Protein AF-A0A523PIX5-F1 (afdb_monomer)

Nearest PDB str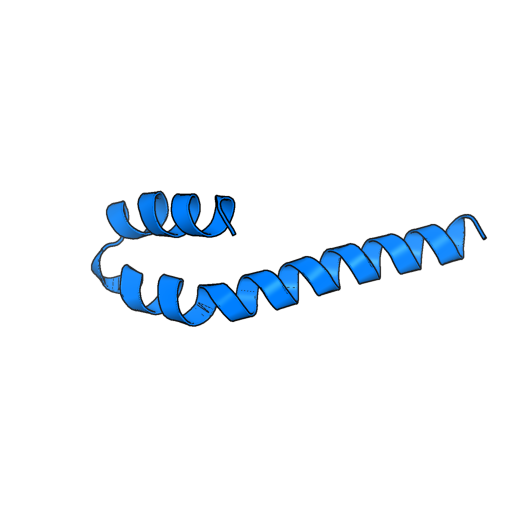uctures (foldseek):
  6rd8-assembly1_H  TM=4.906E-01  e=7.809E+00  Polytomella sp. Pringsheim 198.80
  6rdk-assembly1_F  TM=4.836E-01  e=9.855E+00  Polytomella sp. Pringsheim 198.80

Solvent-accessible surface area (backbone atoms only — not comparable to full-atom values): 2807 Å² total; per-residue (Å²): 112,72,68,57,54,50,49,51,54,54,51,27,67,76,42,58,92,50,32,66,58,52,61,68,44,43,66,58,50,51,54,50,50,51,50,53,51,50,51,51,51,50,54,50,51,60,72,79,95

Mean predicted aligned error: 4.83 Å

Radius of gyration: 14.87 Å; Cα contacts (8 Å, |Δi|>4): 13; chains: 1; bounding box: 34×17×35 Å

Foldseek 3Di:
DVVLVVCLVVVCVVPVVCSVVSVVCSVVVVVVVVVVVVVVVVVVVVVVD

Structure (mmCIF, N/CA/C/O backbone):
data_AF-A0A523PIX5-F1
#
_entry.id   AF-A0A523PIX5-F1
#
loop_
_atom_site.group_PDB
_atom_site.id
_atom_site.type_symbol
_atom_site.label_atom_id
_atom_site.label_alt_id
_atom_site.label_comp_id
_atom_site.label_asym_id
_atom_site.label_entity_id
_atom_site.label_seq_id
_atom_site.pdbx_PDB_ins_code
_atom_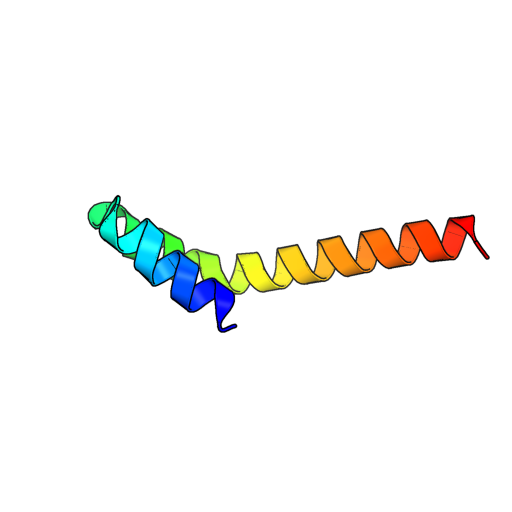site.Cartn_x
_atom_site.Cartn_y
_atom_site.Cartn_z
_atom_site.occupancy
_atom_site.B_iso_or_equiv
_atom_site.auth_seq_id
_atom_site.auth_comp_id
_atom_site.auth_asym_id
_atom_site.auth_atom_id
_atom_site.pdbx_PDB_model_num
ATOM 1 N N . ILE A 1 1 ? 2.710 -0.506 3.736 1.00 71.50 1 ILE A N 1
ATOM 2 C CA . ILE A 1 1 ? 1.790 -0.818 4.865 1.00 71.50 1 ILE A CA 1
ATOM 3 C C . ILE A 1 1 ? 1.414 0.442 5.653 1.00 71.50 1 ILE A C 1
ATOM 5 O O . ILE A 1 1 ? 0.231 0.642 5.885 1.00 71.50 1 ILE A O 1
ATOM 9 N N . GLY A 1 2 ? 2.361 1.332 5.989 1.00 82.19 2 GLY A N 1
ATOM 10 C CA . GLY A 1 2 ? 2.054 2.588 6.703 1.00 82.19 2 GLY A CA 1
ATOM 11 C C . GLY A 1 2 ? 0.975 3.470 6.048 1.00 82.19 2 GLY A C 1
ATOM 12 O O . GLY A 1 2 ? 0.084 3.954 6.739 1.00 82.19 2 GLY A O 1
ATOM 13 N N . SER A 1 3 ? 0.969 3.592 4.714 1.00 82.88 3 SER A N 1
ATOM 14 C CA . SER A 1 3 ? -0.066 4.338 3.973 1.00 82.88 3 SER A CA 1
ATOM 15 C C . SER A 1 3 ? -1.476 3.753 4.119 1.00 82.88 3 SER A C 1
ATOM 17 O O . SER A 1 3 ? -2.448 4.502 4.152 1.00 82.88 3 SER A O 1
ATOM 19 N N . LEU A 1 4 ? -1.600 2.431 4.267 1.00 86.75 4 LEU A N 1
ATOM 20 C CA . LEU A 1 4 ? -2.881 1.767 4.510 1.00 86.75 4 LEU A CA 1
ATOM 21 C C . LEU A 1 4 ? -3.430 2.117 5.899 1.00 86.75 4 LEU A C 1
ATOM 23 O O . LEU A 1 4 ? -4.621 2.356 6.046 1.00 86.75 4 LEU A O 1
ATOM 27 N N . GLY A 1 5 ? -2.555 2.201 6.907 1.00 85.19 5 GLY A N 1
ATOM 28 C CA . GLY A 1 5 ? -2.922 2.649 8.253 1.00 85.19 5 GLY A CA 1
ATOM 29 C C . GLY A 1 5 ? -3.432 4.092 8.267 1.00 85.19 5 GLY A C 1
ATOM 30 O O . GLY A 1 5 ? -4.435 4.375 8.915 1.00 85.19 5 G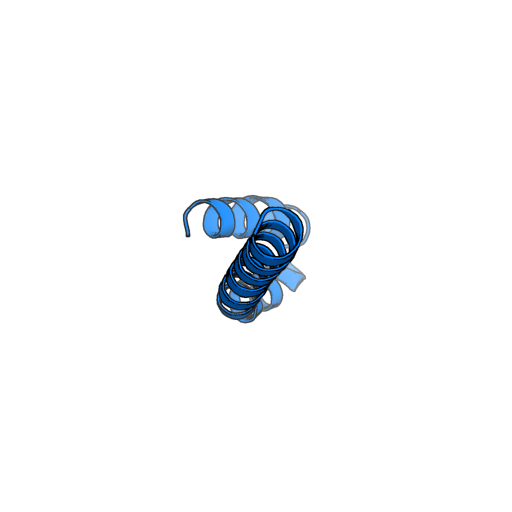LY A O 1
ATOM 31 N N . ILE A 1 6 ? -2.805 4.978 7.484 1.00 90.12 6 ILE A N 1
ATOM 32 C CA . ILE A 1 6 ? -3.270 6.362 7.297 1.00 90.12 6 ILE A CA 1
ATOM 33 C C . ILE A 1 6 ? -4.635 6.383 6.600 1.00 90.12 6 ILE A C 1
ATOM 35 O O . ILE A 1 6 ? -5.536 7.083 7.053 1.00 90.12 6 ILE A O 1
ATOM 39 N N . MET A 1 7 ? -4.825 5.585 5.544 1.00 87.81 7 MET A N 1
ATOM 40 C CA . MET A 1 7 ? -6.111 5.487 4.846 1.00 87.81 7 MET A CA 1
ATOM 41 C C . MET A 1 7 ? -7.219 4.941 5.748 1.00 87.81 7 MET A C 1
ATOM 43 O O . MET A 1 7 ? -8.304 5.507 5.781 1.00 87.81 7 MET A O 1
ATOM 47 N N . ILE A 1 8 ? -6.951 3.895 6.531 1.00 87.69 8 ILE A N 1
ATOM 48 C CA . ILE A 1 8 ? -7.906 3.355 7.508 1.00 87.69 8 ILE A CA 1
ATOM 49 C C . ILE A 1 8 ? -8.209 4.392 8.597 1.00 87.69 8 ILE A C 1
ATOM 51 O O . ILE A 1 8 ? -9.358 4.513 9.013 1.00 87.69 8 ILE A O 1
ATOM 55 N N . GLY A 1 9 ? -7.206 5.148 9.046 1.00 87.31 9 GLY A N 1
ATOM 56 C CA . GLY A 1 9 ? -7.368 6.214 10.031 1.00 87.31 9 GLY A CA 1
ATOM 57 C C . GLY A 1 9 ? -8.194 7.394 9.515 1.00 87.31 9 GLY A C 1
ATOM 58 O O . GLY A 1 9 ? -9.078 7.856 10.221 1.00 87.31 9 GLY A O 1
ATOM 59 N N . GLY A 1 10 ? -7.947 7.863 8.290 1.00 89.88 10 GLY A N 1
ATOM 60 C CA . GLY A 1 10 ? -8.648 9.011 7.703 1.00 89.88 10 GLY A CA 1
ATOM 61 C C . GLY A 1 10 ? -10.023 8.671 7.122 1.00 89.88 10 GLY A C 1
ATOM 62 O O . GLY A 1 10 ? -11.006 9.348 7.405 1.00 89.88 10 GLY A O 1
ATOM 63 N N . LEU A 1 11 ? -10.137 7.599 6.332 1.00 86.00 11 LEU A N 1
ATOM 64 C CA . LEU A 1 11 ? -11.433 7.167 5.784 1.00 86.00 11 LEU A CA 1
ATOM 65 C C . LEU A 1 11 ? -12.326 6.568 6.871 1.00 86.00 11 LEU A C 1
ATOM 67 O O . LEU A 1 11 ? -13.536 6.775 6.857 1.00 86.00 11 LEU A O 1
ATOM 71 N N . GLY A 1 12 ? -11.733 5.861 7.837 1.00 84.00 12 GLY A N 1
ATOM 72 C CA . GLY A 1 12 ? -12.465 5.2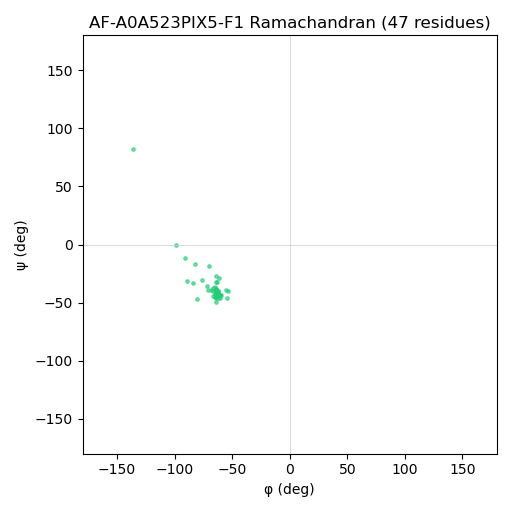83 8.959 1.00 84.00 12 GLY A CA 1
ATOM 73 C C . GLY A 1 12 ? -12.999 6.313 9.955 1.00 84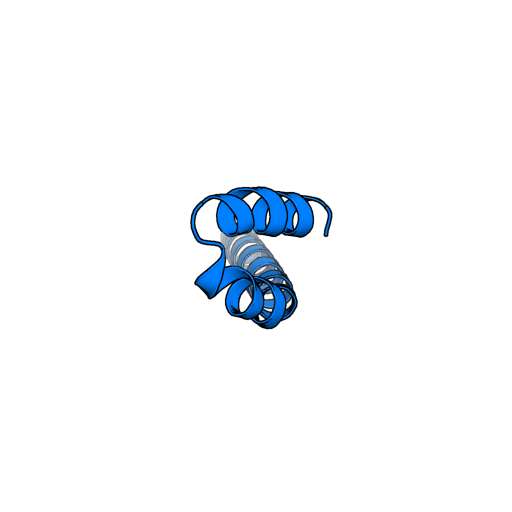.00 12 GLY A C 1
ATOM 74 O O . GLY A 1 12 ? -13.899 5.969 10.715 1.00 84.00 12 GLY A O 1
ATOM 75 N N . THR A 1 13 ? -12.488 7.550 9.967 1.00 86.25 13 THR A N 1
ATOM 76 C CA . THR A 1 13 ? -13.074 8.656 10.748 1.00 86.25 13 THR A CA 1
ATOM 77 C C . THR A 1 13 ? -14.132 9.425 9.962 1.00 86.25 13 THR A C 1
ATOM 79 O O . THR A 1 13 ? -15.097 9.882 10.565 1.00 86.25 13 THR A O 1
ATOM 82 N N . MET A 1 14 ? -14.000 9.529 8.634 1.00 88.75 14 MET A N 1
ATOM 83 C CA . MET A 1 14 ? -15.011 10.157 7.773 1.00 88.75 14 MET A CA 1
ATOM 84 C C . MET A 1 14 ? -16.286 9.316 7.631 1.00 88.75 14 MET A C 1
ATOM 86 O O . MET A 1 14 ? -17.378 9.874 7.608 1.00 88.75 14 MET A O 1
ATOM 90 N N . ILE A 1 15 ? -16.167 7.986 7.526 1.00 88.88 15 ILE A N 1
ATOM 91 C CA . ILE A 1 15 ? -17.312 7.066 7.412 1.00 88.88 15 ILE A CA 1
ATOM 92 C C . ILE A 1 15 ? -17.079 5.852 8.331 1.00 88.88 15 ILE A C 1
ATOM 94 O O . ILE A 1 15 ? -16.612 4.799 7.877 1.00 88.88 15 ILE A O 1
ATOM 98 N N . PRO A 1 16 ? -17.388 5.968 9.637 1.00 83.94 16 PRO A N 1
ATOM 99 C CA . PRO A 1 16 ? -17.068 4.936 10.626 1.00 83.94 16 PRO A CA 1
ATOM 100 C C . PRO A 1 16 ? -17.804 3.615 10.382 1.00 83.94 16 PRO A C 1
ATOM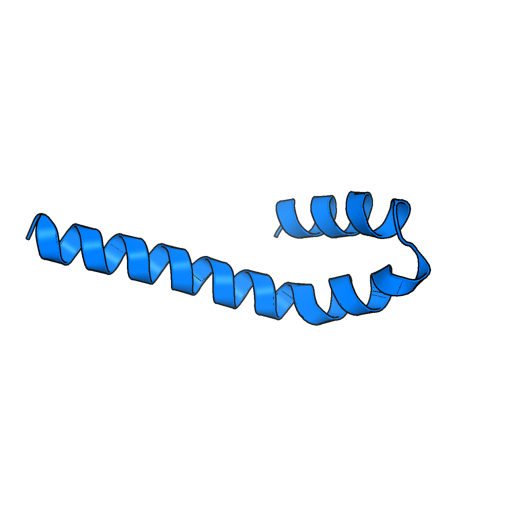 102 O O . PRO A 1 16 ? -17.239 2.545 10.607 1.00 83.94 16 PRO A O 1
ATOM 105 N N . GLU A 1 17 ? -19.020 3.675 9.839 1.00 90.38 17 GLU A N 1
ATOM 106 C CA . GLU A 1 17 ? -19.854 2.510 9.514 1.00 90.38 17 GLU A CA 1
ATOM 107 C C . GLU A 1 17 ? -19.197 1.582 8.477 1.00 90.38 17 GLU A C 1
ATOM 109 O O . GLU A 1 17 ? -19.385 0.367 8.505 1.00 90.38 17 GLU A O 1
ATOM 114 N N . ARG A 1 18 ? -18.355 2.135 7.591 1.00 89.12 18 ARG A N 1
ATOM 115 C CA . ARG A 1 18 ? -17.668 1.390 6.521 1.00 89.12 18 ARG A CA 1
ATOM 116 C C . ARG A 1 18 ? -16.230 1.013 6.856 1.00 89.12 18 ARG A C 1
ATOM 118 O O . ARG A 1 18 ? -15.563 0.344 6.066 1.00 89.12 18 ARG A O 1
ATOM 125 N N . ARG A 1 19 ? -15.734 1.374 8.042 1.00 86.44 19 ARG A N 1
ATOM 126 C CA . ARG A 1 19 ? -14.350 1.102 8.461 1.00 86.44 19 ARG A CA 1
ATOM 127 C C . ARG A 1 19 ? -13.986 -0.383 8.372 1.00 86.44 19 ARG A C 1
ATOM 129 O O . ARG A 1 19 ? -12.874 -0.715 7.968 1.00 86.44 19 ARG A O 1
ATOM 136 N N . HIS A 1 20 ? -14.911 -1.274 8.730 1.00 86.69 20 HIS A N 1
ATOM 137 C CA . HIS A 1 20 ? -14.677 -2.718 8.664 1.00 86.69 20 HIS A CA 1
ATOM 138 C C . HIS A 1 20 ? -14.452 -3.206 7.223 1.00 86.69 20 HIS A C 1
ATOM 140 O O . HIS A 1 20 ? -13.573 -4.030 6.982 1.00 86.69 20 HIS A O 1
ATOM 146 N N . GLU A 1 21 ? -15.185 -2.647 6.259 1.00 88.81 21 GLU A N 1
ATOM 147 C CA . GLU A 1 21 ? -15.031 -2.946 4.833 1.00 88.81 21 GLU A CA 1
ATOM 148 C C . GLU A 1 21 ? -13.648 -2.509 4.324 1.00 88.81 21 GLU A C 1
ATOM 150 O O . GLU A 1 21 ? -12.943 -3.294 3.690 1.00 88.81 21 GLU A O 1
ATOM 155 N N . VAL A 1 22 ? -13.207 -1.298 4.691 1.00 86.50 22 VAL A N 1
ATOM 156 C CA . VAL A 1 22 ? -11.886 -0.754 4.323 1.00 86.50 22 VAL A CA 1
ATOM 157 C C . VAL A 1 22 ? -10.749 -1.614 4.884 1.00 86.50 22 VAL A C 1
ATOM 159 O O . VAL A 1 22 ? -9.792 -1.918 4.174 1.00 86.50 22 VAL A O 1
ATOM 162 N N . ILE A 1 23 ? -10.858 -2.054 6.141 1.00 88.12 23 ILE A N 1
ATOM 163 C CA . ILE A 1 23 ? -9.862 -2.941 6.762 1.00 88.12 23 ILE A CA 1
ATOM 164 C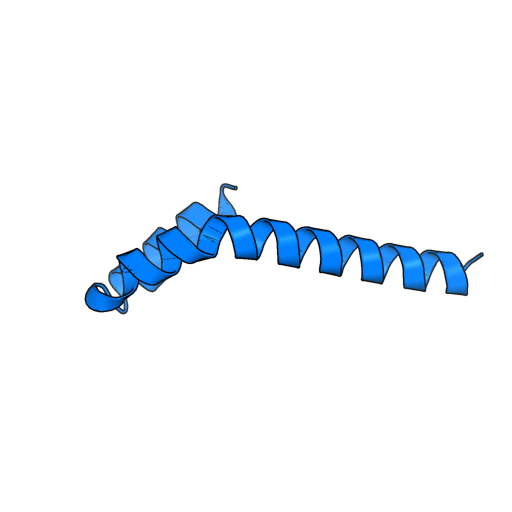 C . ILE A 1 23 ? -9.825 -4.295 6.044 1.00 88.12 23 ILE A C 1
ATOM 166 O O . ILE A 1 23 ? -8.745 -4.818 5.774 1.00 88.12 23 ILE A O 1
ATOM 170 N N . LYS A 1 24 ? -10.994 -4.846 5.698 1.00 90.31 24 LYS A N 1
ATOM 171 C CA . LYS A 1 24 ? -11.112 -6.142 5.021 1.00 90.31 24 LYS A CA 1
ATOM 172 C C . LYS A 1 24 ? -10.542 -6.114 3.599 1.00 90.31 24 LYS A C 1
ATOM 174 O O . LYS A 1 24 ? -9.914 -7.081 3.177 1.00 90.31 24 LYS A O 1
ATOM 179 N N . LEU A 1 25 ? -10.724 -5.010 2.876 1.00 90.38 25 LEU A N 1
ATOM 180 C CA . LEU A 1 25 ? -10.197 -4.822 1.519 1.00 90.38 25 LEU A CA 1
ATOM 181 C C . LEU A 1 25 ? -8.726 -4.385 1.494 1.00 90.38 25 LEU A C 1
ATOM 183 O O . LEU A 1 25 ? -8.066 -4.507 0.465 1.00 90.38 25 LEU A O 1
ATOM 187 N N . GLY A 1 26 ? -8.184 -3.905 2.612 1.00 89.12 26 GLY A N 1
ATOM 188 C CA . GLY A 1 26 ? -6.836 -3.349 2.687 1.00 89.12 26 GLY A CA 1
ATOM 189 C C . GLY A 1 26 ? -5.705 -4.258 2.168 1.00 89.12 26 GLY A C 1
ATOM 190 O O . GLY A 1 26 ? -4.879 -3.791 1.383 1.00 89.12 26 GLY A O 1
ATOM 191 N N . PRO A 1 27 ? -5.653 -5.554 2.530 1.00 89.00 27 PRO A N 1
ATOM 192 C CA . PRO A 1 27 ? -4.649 -6.479 2.000 1.00 89.00 27 PRO A CA 1
ATOM 193 C C . PRO A 1 27 ? -4.771 -6.693 0.485 1.00 89.00 27 PRO A C 1
ATOM 195 O O . PRO A 1 27 ? -3.763 -6.711 -0.221 1.00 89.00 27 PRO A O 1
ATOM 198 N N . LEU A 1 28 ? -6.006 -6.794 -0.023 1.00 90.06 28 LEU A N 1
ATOM 199 C CA . LEU A 1 28 ? -6.286 -6.914 -1.458 1.00 90.06 28 LEU A CA 1
ATOM 200 C C . LEU A 1 28 ? -5.848 -5.653 -2.214 1.00 90.06 28 LEU A C 1
ATOM 202 O O . LEU A 1 28 ? -5.280 -5.755 -3.298 1.00 90.06 28 LEU A O 1
ATOM 206 N N . ALA A 1 29 ? -6.042 -4.474 -1.620 1.00 89.94 29 ALA A N 1
ATOM 207 C CA . ALA A 1 29 ? -5.605 -3.207 -2.195 1.00 89.94 29 ALA A CA 1
ATOM 208 C C . ALA A 1 29 ? -4.074 -3.107 -2.309 1.00 89.94 29 ALA A C 1
ATOM 210 O O . ALA A 1 29 ? -3.573 -2.574 -3.296 1.00 89.94 29 ALA A O 1
ATOM 211 N N . ILE A 1 30 ? -3.319 -3.649 -1.343 1.00 92.25 30 ILE A N 1
ATOM 212 C CA . ILE A 1 30 ? -1.849 -3.702 -1.429 1.00 92.25 30 ILE A CA 1
ATOM 213 C C . ILE A 1 30 ? -1.423 -4.586 -2.596 1.00 92.25 30 ILE A C 1
ATOM 215 O O . ILE A 1 30 ? -0.617 -4.151 -3.413 1.00 92.25 30 ILE A O 1
ATOM 219 N N . LEU A 1 31 ? -1.985 -5.791 -2.701 1.00 93.19 31 LEU A N 1
ATOM 220 C CA . LEU A 1 31 ? -1.647 -6.709 -3.786 1.00 93.19 31 LEU A CA 1
ATOM 221 C C . LEU A 1 31 ? -1.982 -6.101 -5.156 1.00 93.19 31 LEU A C 1
ATOM 223 O O . LEU A 1 31 ? -1.141 -6.106 -6.051 1.00 93.19 31 LEU A O 1
ATOM 227 N N . GLY A 1 32 ? -3.173 -5.514 -5.297 1.00 94.06 32 GLY A N 1
ATOM 228 C CA . GLY A 1 32 ? -3.587 -4.828 -6.521 1.00 94.06 32 GLY A CA 1
ATOM 229 C C . GLY A 1 32 ? -2.683 -3.643 -6.871 1.00 94.06 32 GLY A C 1
ATOM 230 O O . GLY A 1 32 ? -2.270 -3.507 -8.019 1.00 94.06 32 GLY A O 1
ATOM 231 N N . GLY A 1 33 ? -2.308 -2.828 -5.882 1.00 91.38 33 GLY A N 1
ATOM 232 C CA . GLY A 1 33 ? -1.386 -1.708 -6.074 1.00 91.38 33 GLY A CA 1
ATOM 233 C C . GLY A 1 33 ? 0.013 -2.157 -6.498 1.00 91.38 33 GLY A C 1
ATOM 234 O O . GLY A 1 33 ? 0.595 -1.578 -7.410 1.00 91.38 33 GLY A O 1
ATOM 235 N N . THR A 1 34 ? 0.542 -3.225 -5.896 1.00 93.81 34 THR A N 1
ATOM 236 C CA . THR A 1 34 ? 1.837 -3.793 -6.293 1.00 93.81 34 THR A CA 1
ATOM 237 C C . THR A 1 34 ? 1.796 -4.331 -7.720 1.00 93.81 34 THR A C 1
ATOM 239 O O . THR A 1 34 ? 2.704 -4.042 -8.495 1.00 93.81 34 THR A O 1
ATOM 242 N N . LEU A 1 35 ? 0.738 -5.055 -8.095 1.00 95.12 35 LEU A N 1
ATOM 243 C CA . LEU A 1 35 ? 0.570 -5.551 -9.462 1.00 95.12 35 LEU A CA 1
ATOM 244 C C . LEU A 1 35 ? 0.459 -4.407 -10.473 1.00 95.12 35 LEU A C 1
ATOM 246 O O . LEU A 1 35 ? 1.103 -4.465 -11.514 1.00 95.12 35 LEU A O 1
ATOM 250 N N . ALA A 1 36 ? -0.278 -3.342 -10.156 1.00 95.00 36 ALA A N 1
ATOM 251 C CA . ALA A 1 36 ? -0.377 -2.169 -11.021 1.00 95.00 36 ALA A CA 1
ATOM 252 C C . ALA A 1 36 ? 0.994 -1.510 -11.260 1.00 95.00 36 ALA A C 1
ATOM 254 O O . ALA A 1 36 ? 1.341 -1.193 -12.401 1.00 95.00 36 ALA A O 1
ATOM 255 N N . THR A 1 37 ? 1.806 -1.362 -10.209 1.00 94.25 37 THR A N 1
ATOM 256 C CA . THR A 1 37 ? 3.174 -0.833 -10.326 1.00 94.25 37 THR A CA 1
ATOM 257 C C . THR A 1 37 ? 4.066 -1.751 -11.160 1.00 94.25 37 THR A C 1
ATOM 259 O O . THR A 1 37 ? 4.791 -1.268 -12.026 1.00 94.25 37 THR A O 1
ATOM 262 N N . LEU A 1 38 ? 3.996 -3.068 -10.948 1.00 94.81 38 LEU A N 1
ATOM 263 C CA . LEU A 1 38 ? 4.771 -4.040 -11.723 1.00 94.81 38 LEU A CA 1
ATOM 264 C C . LEU A 1 38 ? 4.358 -4.056 -13.198 1.00 94.81 38 LEU A C 1
ATOM 266 O O . LEU A 1 38 ? 5.230 -4.058 -14.059 1.00 94.81 38 LEU A O 1
ATOM 270 N N . CYS A 1 39 ? 3.059 -4.000 -13.503 1.00 96.00 39 CYS A N 1
ATOM 271 C CA . CYS A 1 39 ? 2.568 -3.875 -14.875 1.00 96.00 39 CYS A CA 1
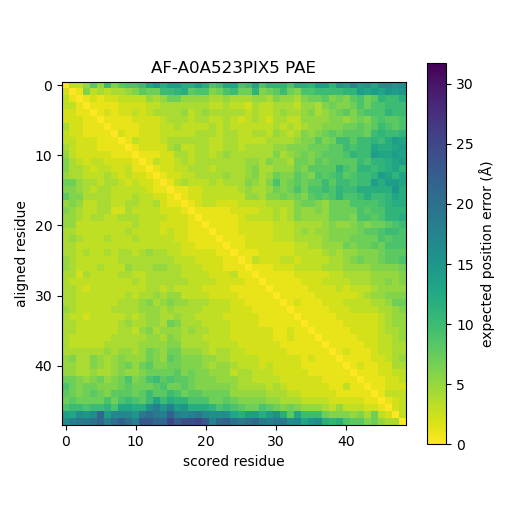ATOM 272 C C . CYS A 1 39 ? 3.072 -2.589 -15.531 1.00 96.00 39 CYS A C 1
ATOM 274 O O . CYS A 1 39 ? 3.531 -2.624 -16.666 1.00 96.00 39 CYS A O 1
ATOM 276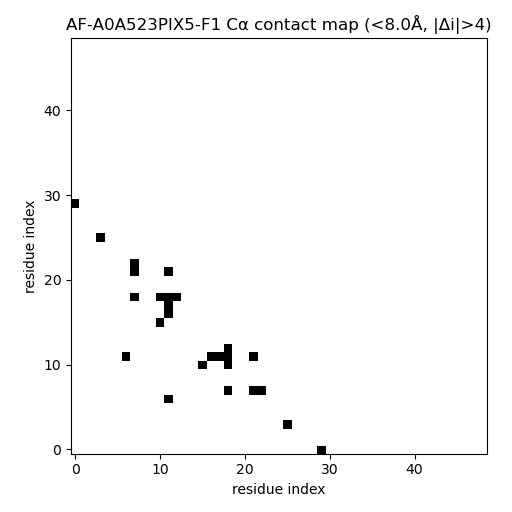 N N . THR A 1 40 ? 3.040 -1.468 -14.808 1.00 94.06 40 THR A N 1
ATOM 277 C CA . THR A 1 40 ? 3.556 -0.189 -15.314 1.00 94.06 40 THR A CA 1
ATOM 278 C C . THR A 1 40 ? 5.054 -0.288 -15.608 1.00 94.06 40 THR A C 1
ATOM 280 O O . THR A 1 40 ? 5.497 0.098 -16.686 1.00 94.06 40 THR A O 1
ATOM 283 N N . GLY A 1 41 ? 5.831 -0.873 -14.692 1.00 94.44 41 GLY A N 1
ATOM 284 C CA . GLY A 1 41 ? 7.261 -1.111 -14.889 1.00 94.44 41 GLY A CA 1
ATOM 285 C C . GLY A 1 41 ? 7.561 -2.058 -16.054 1.00 94.44 41 GLY A C 1
ATOM 286 O O . GLY A 1 41 ? 8.477 -1.796 -16.825 1.00 94.44 41 GLY A O 1
ATOM 287 N N . ALA A 1 42 ? 6.767 -3.117 -16.227 1.00 94.25 42 ALA A N 1
ATOM 288 C CA . ALA A 1 42 ? 6.907 -4.060 -17.334 1.00 94.25 42 ALA A CA 1
ATOM 289 C C . ALA A 1 42 ? 6.583 -3.416 -18.690 1.00 94.25 42 ALA A C 1
ATOM 291 O O . ALA A 1 42 ? 7.290 -3.662 -19.661 1.00 94.25 42 ALA A O 1
ATOM 292 N N . VAL A 1 43 ? 5.553 -2.566 -18.757 1.00 95.69 43 VAL A N 1
ATOM 293 C CA . VAL A 1 43 ? 5.215 -1.812 -19.975 1.00 95.69 43 VAL A CA 1
ATOM 294 C C . VAL A 1 43 ? 6.337 -0.841 -20.334 1.00 95.69 43 VAL A C 1
ATOM 296 O O . VAL A 1 43 ? 6.756 -0.813 -21.483 1.00 95.69 43 VAL A O 1
ATOM 299 N N . ILE A 1 44 ? 6.866 -0.083 -19.369 1.00 95.75 44 ILE A N 1
ATOM 300 C CA . ILE A 1 44 ? 7.993 0.828 -19.624 1.00 95.75 44 ILE A CA 1
ATOM 301 C C . ILE A 1 44 ? 9.237 0.041 -20.053 1.00 95.75 44 ILE A C 1
ATOM 303 O O . ILE A 1 44 ? 9.876 0.413 -21.028 1.00 95.75 44 ILE A O 1
ATOM 307 N N . GLY A 1 45 ? 9.549 -1.070 -19.383 1.00 94.25 45 GLY A N 1
ATOM 308 C CA . GLY A 1 45 ? 10.682 -1.925 -19.744 1.00 94.25 45 GLY A CA 1
ATOM 309 C C . GLY A 1 45 ? 10.555 -2.572 -21.126 1.00 94.25 45 GLY A C 1
ATOM 310 O O . GLY A 1 45 ? 11.568 -2.840 -21.754 1.00 94.25 45 GLY A O 1
ATOM 311 N N . LEU A 1 46 ? 9.330 -2.791 -21.614 1.00 93.56 46 LEU A N 1
ATOM 312 C CA . LEU A 1 46 ? 9.077 -3.237 -22.986 1.00 93.56 46 LEU A CA 1
ATOM 313 C C . LEU A 1 46 ? 9.237 -2.105 -24.013 1.00 93.56 46 LEU A C 1
ATOM 315 O O . LEU A 1 46 ? 9.556 -2.379 -25.161 1.00 93.56 46 LEU A O 1
ATOM 319 N N . LEU A 1 47 ? 8.966 -0.856 -23.628 1.00 91.56 47 LEU A N 1
ATOM 320 C CA . LEU A 1 47 ? 9.064 0.306 -24.520 1.00 91.56 47 LEU A CA 1
ATOM 321 C C . LEU A 1 47 ? 10.489 0.870 -24.620 1.00 91.56 47 LEU A C 1
ATOM 323 O O . LEU A 1 47 ? 10.852 1.394 -25.666 1.00 91.56 47 LEU A O 1
ATOM 327 N N . GLU A 1 48 ? 11.267 0.788 -23.540 1.00 72.31 48 GLU A N 1
ATOM 328 C CA . GLU A 1 48 ? 12.677 1.214 -23.479 1.00 72.31 48 GLU A CA 1
ATOM 329 C C . GLU A 1 48 ? 13.670 0.084 -23.814 1.00 72.31 48 GLU A C 1
ATOM 331 O O . GLU A 1 48 ? 14.864 0.345 -23.963 1.00 72.31 48 GLU A O 1
ATOM 336 N N . GLY A 1 49 ? 13.194 -1.165 -23.877 1.00 57.03 49 GLY A N 1
ATOM 337 C CA . GLY A 1 49 ? 13.987 -2.365 -24.168 1.00 57.03 49 GLY A CA 1
ATOM 338 C C . GLY A 1 49 ? 14.089 -2.710 -25.647 1.00 57.03 49 GLY A C 1
ATOM 339 O O . GLY A 1 49 ? 13.157 -2.379 -26.412 1.00 57.03 49 GLY A O 1
#

pLDDT: mean 88.71, std 6.85, range [57.03, 96.0]

Secondary structure (DSSP, 8-state):
-HHHHHHHHHHHHH-GGGHHHHHHHHHHHHHHHHHHHHHHHHHHHHHH-

Sequence (49 aa):
IGSLGIMIGGLGTMIPERRHEVIKLGPLAILGGTLATLCTGAVIGLLEG